Protein AF-A0A067G1W6-F1 (afdb_monomer_lite)

Secondary structure (DSSP, 8-state):
---S-HHHHHHHHHHHHHHHHHTTPPPPPPTTHHHHHHHHTT----TT--TTSTTS----HHHHHHHHHH--HHHHHTTTTS-HHHHHHHTT--HHHHHHHHHHTT--S-THHHHHHHHHHHHHHHHHTTSS-HHHHHHHHHHHHHHHHHHHHHHTT---

InterPro domains:
  IPR003035 RWP-RK domain [PF02042] (64-155)
  IPR003035 RWP-RK domain [PS51519] (58-138)
  IPR044607 Transcription factor RKD-like [PTHR46373] (18-153)

Structure (mmCIF, N/CA/C/O backbone):
data_AF-A0A067G1W6-F1
#
_entry.id   AF-A0A067G1W6-F1
#
loop_
_atom_site.group_PDB
_atom_site.id
_atom_site.type_symbol
_atom_site.label_atom_id
_atom_site.label_alt_id
_atom_site.label_comp_id
_atom_site.label_asym_id
_atom_site.label_entity_id
_atom_site.label_seq_id
_atom_site.pdbx_PDB_ins_code
_atom_site.Cartn_x
_atom_site.Cartn_y
_atom_site.Cartn_z
_atom_site.occupancy
_atom_site.B_iso_or_equiv
_atom_site.auth_seq_id
_atom_site.auth_comp_id
_atom_site.auth_asym_id
_atom_site.auth_atom_id
_atom_site.pdbx_PDB_model_num
ATOM 1 N N . PHE A 1 1 ? -13.469 -13.335 27.778 1.00 46.03 1 PHE A N 1
ATOM 2 C CA . PHE A 1 1 ? -14.322 -12.284 27.186 1.00 46.03 1 PHE A CA 1
ATOM 3 C C . PHE A 1 1 ? -15.770 -12.584 27.530 1.00 46.03 1 PHE A C 1
ATOM 5 O O . PHE A 1 1 ? -16.168 -13.738 27.430 1.00 46.03 1 PHE A O 1
ATOM 12 N N . CYS A 1 2 ? -16.510 -11.593 28.033 1.00 51.19 2 CYS A N 1
ATOM 13 C CA . CYS A 1 2 ? -17.907 -11.745 28.444 1.00 51.19 2 CYS A CA 1
ATOM 14 C C . CYS A 1 2 ? -18.734 -12.338 27.287 1.00 51.19 2 CYS A C 1
ATOM 16 O O . CYS A 1 2 ? -18.671 -11.823 26.176 1.00 51.19 2 CYS A O 1
ATOM 18 N N . LYS A 1 3 ? -19.468 -13.432 27.529 1.00 63.19 3 LYS A N 1
ATOM 19 C CA . LYS A 1 3 ? -20.338 -14.081 26.524 1.00 63.19 3 LYS A CA 1
ATOM 20 C C . LYS A 1 3 ? -21.682 -13.359 26.335 1.00 63.19 3 LYS A C 1
ATOM 22 O O . LYS A 1 3 ? -22.518 -13.826 25.573 1.00 63.19 3 LYS A O 1
ATOM 27 N N . LYS A 1 4 ? -21.924 -12.276 27.076 1.00 68.75 4 LYS A N 1
ATOM 28 C CA . LYS A 1 4 ? -23.178 -11.519 27.040 1.00 68.75 4 LYS A CA 1
ATOM 29 C C . LYS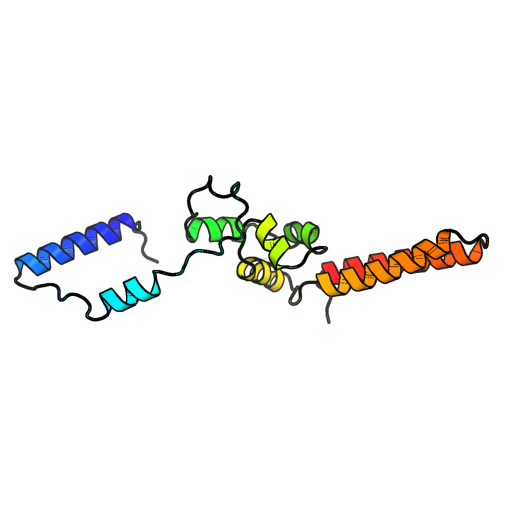 A 1 4 ? -23.065 -10.419 25.983 1.00 68.75 4 LYS A C 1
ATOM 31 O O . LYS A 1 4 ? -21.986 -9.844 25.833 1.00 68.75 4 LYS A O 1
ATOM 36 N N . SER A 1 5 ? -24.144 -10.158 25.243 1.00 80.38 5 SER A N 1
ATOM 37 C CA . SER A 1 5 ? -24.139 -9.091 24.240 1.00 80.38 5 SER A CA 1
ATOM 38 C C . SER A 1 5 ? -24.009 -7.721 24.915 1.00 80.38 5 SER A C 1
ATOM 40 O O . SER A 1 5 ? -24.182 -7.584 26.131 1.00 80.38 5 SER A O 1
ATOM 42 N N . ILE A 1 6 ? -23.643 -6.705 24.134 1.00 78.94 6 ILE A N 1
ATOM 43 C CA . ILE A 1 6 ? -23.444 -5.350 24.655 1.00 78.94 6 ILE A CA 1
ATOM 44 C C . ILE A 1 6 ? -24.747 -4.773 25.228 1.00 78.94 6 ILE A C 1
ATOM 46 O O . ILE A 1 6 ? -24.706 -3.983 26.167 1.00 78.94 6 ILE A O 1
ATOM 50 N N . GLU A 1 7 ? -25.892 -5.229 24.723 1.00 77.25 7 GLU A N 1
ATOM 51 C CA . GLU A 1 7 ? -27.234 -4.917 25.215 1.00 77.25 7 GLU A CA 1
ATOM 52 C C . GLU A 1 7 ? -27.429 -5.410 26.656 1.00 77.25 7 GLU A C 1
ATOM 54 O O . GLU A 1 7 ? -27.788 -4.620 27.522 1.00 77.25 7 GLU A O 1
ATOM 59 N N . ASN A 1 8 ? -27.048 -6.653 26.965 1.00 79.88 8 ASN A N 1
ATOM 60 C CA . ASN A 1 8 ? -27.156 -7.198 28.325 1.00 79.88 8 ASN A CA 1
ATOM 61 C C . ASN A 1 8 ? -26.284 -6.438 29.338 1.00 79.88 8 ASN A C 1
ATOM 63 O O . ASN A 1 8 ? -26.617 -6.353 30.519 1.00 79.88 8 ASN A O 1
ATOM 67 N N . VAL A 1 9 ? -25.129 -5.920 28.902 1.00 85.31 9 VAL A N 1
ATOM 68 C CA . VAL A 1 9 ? -24.266 -5.092 29.760 1.00 85.31 9 VAL A CA 1
ATOM 69 C C . VAL A 1 9 ? -24.929 -3.744 30.034 1.00 85.31 9 VAL A C 1
ATOM 71 O O . VAL A 1 9 ? -24.883 -3.272 31.167 1.00 85.31 9 VAL A O 1
ATOM 74 N N . LYS A 1 10 ? -25.578 -3.143 29.028 1.00 83.56 10 LYS A N 1
ATOM 75 C CA . LYS A 1 10 ? -26.342 -1.900 29.198 1.00 83.56 10 LYS A CA 1
ATOM 76 C C . LYS A 1 10 ? -27.509 -2.090 30.163 1.00 83.56 10 LYS A C 1
ATOM 78 O O . LYS A 1 10 ? -27.624 -1.312 31.101 1.00 83.56 10 LYS A O 1
ATOM 83 N N . GLU A 1 11 ? -28.320 -3.130 29.974 1.00 89.12 11 GLU A N 1
ATOM 84 C CA . GLU A 1 11 ? -29.455 -3.440 30.857 1.00 89.12 11 GLU A CA 1
ATOM 85 C C . GLU A 1 11 ? -29.006 -3.636 32.307 1.00 89.12 11 GLU A C 1
ATOM 87 O O . GLU A 1 11 ? -29.586 -3.052 33.217 1.00 89.12 11 GLU A O 1
ATOM 92 N N . TYR A 1 12 ? -27.917 -4.381 32.520 1.00 91.75 12 TYR A N 1
ATOM 93 C CA . TYR A 1 12 ? -27.340 -4.564 33.849 1.00 91.75 12 TYR A CA 1
ATOM 94 C C . TYR A 1 12 ? -26.913 -3.239 34.494 1.00 91.75 12 TYR A C 1
ATOM 96 O O . TYR A 1 12 ? -27.199 -3.008 35.665 1.00 91.75 12 TYR A O 1
ATOM 104 N N . LEU A 1 13 ? -26.228 -2.365 33.749 1.00 90.00 13 LEU A N 1
ATOM 105 C CA . LEU A 1 13 ? -25.776 -1.073 34.274 1.00 90.00 13 LEU A CA 1
ATOM 106 C C . LEU A 1 13 ? -26.952 -0.150 34.613 1.00 90.00 13 LEU A C 1
ATOM 108 O O . LEU A 1 13 ? -26.919 0.504 35.651 1.00 90.00 13 LEU A O 1
ATOM 112 N N . VAL A 1 14 ? -27.997 -0.133 33.781 1.00 89.12 14 VAL A N 1
ATOM 113 C CA . VAL A 1 14 ? -29.227 0.633 34.042 1.00 89.12 14 VAL A CA 1
ATOM 114 C C . VAL A 1 14 ? -29.911 0.131 35.311 1.00 89.12 14 VAL A C 1
ATOM 116 O O . VAL A 1 14 ? -30.194 0.923 36.208 1.00 89.12 14 VAL A O 1
ATOM 119 N N . GLN A 1 15 ? -30.105 -1.184 35.419 1.00 92.12 15 GLN A N 1
ATOM 120 C CA . GLN A 1 15 ? -30.718 -1.810 36.588 1.00 92.12 15 GLN A CA 1
ATOM 121 C C . GLN A 1 15 ? -29.922 -1.519 37.868 1.00 92.12 15 GLN A C 1
ATOM 123 O O . GLN A 1 15 ? -30.487 -1.113 38.881 1.00 92.12 15 GLN A O 1
ATOM 128 N N . TYR A 1 16 ? -28.596 -1.649 37.804 1.00 91.50 16 TYR A N 1
ATOM 129 C CA . TYR A 1 16 ? -27.705 -1.343 38.919 1.00 91.50 16 TYR A CA 1
ATOM 130 C C . TYR A 1 16 ? -27.802 0.129 39.350 1.00 91.50 16 TYR A C 1
ATOM 132 O O . TYR A 1 16 ? -27.859 0.420 40.543 1.00 91.50 16 TYR A O 1
ATOM 140 N N . CYS A 1 17 ? -27.859 1.075 38.410 1.00 86.81 17 CYS A N 1
ATOM 141 C CA . CYS A 1 17 ? -28.045 2.492 38.733 1.00 86.81 17 CYS A CA 1
ATOM 142 C C . CYS A 1 17 ? -29.375 2.755 39.461 1.00 86.81 17 CYS A C 1
ATOM 144 O O . CYS A 1 17 ? -29.387 3.512 40.434 1.00 86.81 17 CYS A O 1
ATOM 146 N N . GLU A 1 18 ? -30.468 2.110 39.047 1.00 88.25 18 GLU A N 1
ATOM 147 C CA . GLU A 1 18 ? -31.774 2.235 39.709 1.00 88.25 18 GLU A CA 1
ATOM 148 C C . GLU A 1 18 ? -31.776 1.633 41.121 1.00 88.25 18 GLU A C 1
ATOM 150 O O . GLU A 1 18 ? -32.266 2.260 42.060 1.00 88.25 18 GLU A O 1
ATOM 155 N N . GLU A 1 19 ? -31.155 0.469 41.316 1.00 92.06 19 GLU A N 1
ATOM 156 C CA . GLU A 1 19 ? -31.005 -0.148 42.643 1.00 92.06 19 GLU A CA 1
ATOM 157 C C . GLU A 1 19 ? -30.206 0.747 43.599 1.00 92.06 19 GLU A C 1
ATOM 159 O O . GLU A 1 19 ? -30.579 0.940 44.760 1.00 92.06 19 GLU A O 1
ATOM 164 N N . ARG A 1 20 ? -29.121 1.356 43.109 1.00 90.88 20 ARG A N 1
ATOM 165 C CA . ARG A 1 20 ? -28.302 2.290 43.895 1.00 90.88 20 ARG A CA 1
ATOM 166 C C . ARG A 1 20 ? -29.082 3.557 44.248 1.00 90.88 20 ARG A C 1
ATOM 168 O O . ARG A 1 20 ? -28.982 4.023 45.382 1.00 90.88 20 ARG A O 1
ATOM 175 N N . LYS A 1 21 ? -29.900 4.064 43.325 1.00 89.06 21 LYS A N 1
ATOM 176 C CA . LYS A 1 21 ? -30.793 5.207 43.554 1.00 89.06 21 LYS A CA 1
ATOM 177 C C . LYS A 1 21 ? -31.860 4.900 44.609 1.00 89.06 21 LYS A C 1
ATOM 179 O O . LYS A 1 21 ? -32.076 5.719 45.499 1.00 89.06 21 LYS A O 1
ATOM 184 N N . GLN A 1 22 ? -32.470 3.712 44.568 1.00 89.12 22 GLN A N 1
ATOM 185 C CA . GLN A 1 22 ? -33.435 3.252 45.581 1.00 89.12 22 GLN A CA 1
ATOM 186 C C . GLN A 1 22 ? -32.794 3.064 46.962 1.00 89.12 22 GLN A C 1
ATOM 188 O O . GLN A 1 22 ? -33.423 3.346 47.978 1.00 89.12 22 GLN A O 1
ATOM 193 N N . ALA A 1 23 ? -31.523 2.662 47.008 1.00 90.81 23 ALA A N 1
ATOM 194 C CA . ALA A 1 23 ? -30.733 2.578 48.236 1.00 90.81 23 ALA A CA 1
ATOM 195 C C . ALA A 1 23 ? -30.235 3.948 48.756 1.00 90.81 23 ALA A C 1
ATOM 197 O O . ALA A 1 23 ? -29.433 3.992 49.688 1.00 90.81 23 ALA A O 1
ATOM 198 N N . GLY A 1 24 ? -30.689 5.062 48.165 1.00 89.12 24 GLY A N 1
ATOM 199 C CA . GLY A 1 24 ? -30.381 6.423 48.612 1.00 89.12 24 GLY A CA 1
ATOM 200 C C . GLY A 1 24 ? -29.051 6.986 48.105 1.00 89.12 24 GLY A C 1
ATOM 201 O O . GLY A 1 24 ? -28.633 8.051 48.556 1.00 89.12 24 GLY A O 1
ATOM 202 N N . PHE A 1 25 ? -28.374 6.313 47.169 1.00 86.25 25 PHE A N 1
ATOM 203 C CA . PHE A 1 25 ? -27.156 6.836 46.552 1.00 86.25 25 PHE A CA 1
ATOM 204 C C . PHE A 1 25 ? -27.507 7.726 45.357 1.00 86.25 25 PHE A C 1
ATOM 206 O O . PHE A 1 25 ? -28.146 7.283 44.404 1.00 86.25 25 PHE A O 1
ATOM 213 N N . MET A 1 26 ? -27.048 8.978 45.377 1.00 81.94 26 MET A N 1
ATOM 214 C CA . MET A 1 26 ? -27.152 9.878 44.227 1.00 81.94 26 MET A CA 1
ATOM 215 C C . MET A 1 26 ? -25.950 9.705 43.293 1.00 81.94 26 MET A C 1
ATOM 217 O O . MET A 1 26 ? -24.810 9.603 43.748 1.00 81.94 26 MET A O 1
ATOM 221 N N . MET A 1 27 ? -26.194 9.688 41.982 1.00 79.50 27 MET A N 1
ATOM 222 C CA . MET A 1 27 ? -25.116 9.773 40.998 1.00 79.50 27 MET A CA 1
ATOM 223 C C . MET A 1 27 ? -24.591 11.208 40.968 1.00 79.50 27 MET A C 1
ATOM 225 O O . MET A 1 27 ? -25.357 12.141 40.727 1.00 79.50 27 MET A O 1
ATOM 229 N N . LEU A 1 28 ? -23.296 11.383 41.221 1.00 82.19 28 LEU A N 1
ATOM 230 C CA . LEU A 1 28 ? -22.629 12.666 41.039 1.00 82.19 28 LEU A CA 1
ATOM 231 C C . LEU A 1 28 ? -22.306 12.841 39.548 1.00 82.19 28 LEU A C 1
ATOM 233 O O . LEU A 1 28 ? -21.727 11.922 38.962 1.00 82.19 28 LEU A O 1
ATOM 237 N N . PRO A 1 29 ? -22.681 13.973 38.926 1.00 76.56 29 PRO A N 1
ATOM 238 C CA . PRO A 1 29 ? -22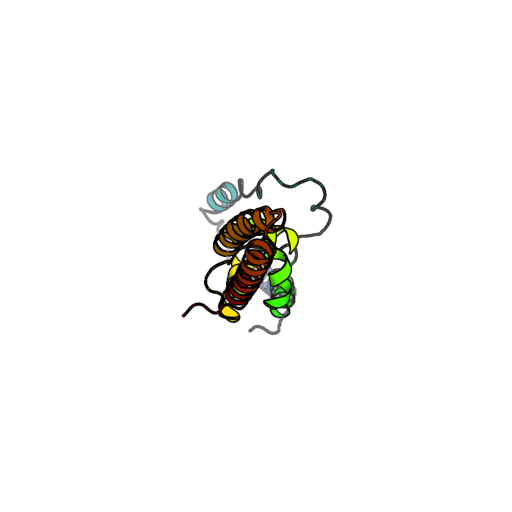.243 14.274 37.571 1.00 76.56 29 PRO A CA 1
ATOM 239 C C . PRO A 1 29 ? -20.715 14.357 37.547 1.00 76.56 29 PRO A C 1
ATOM 241 O O . PRO A 1 29 ? -20.108 14.881 38.483 1.00 76.56 29 PRO A O 1
ATOM 244 N N . ASP A 1 30 ? -20.097 13.818 36.494 1.00 83.81 30 ASP A N 1
ATOM 245 C CA . ASP A 1 30 ? -18.654 13.943 36.300 1.00 83.81 30 ASP A CA 1
ATOM 246 C C . ASP A 1 30 ? -18.319 15.438 36.133 1.00 83.81 30 ASP A C 1
ATOM 248 O O . ASP A 1 30 ? -18.817 16.054 35.188 1.00 83.81 30 ASP A O 1
ATOM 252 N N . PRO A 1 31 ? -17.490 16.040 37.010 1.00 87.19 31 PRO A N 1
ATOM 253 C CA . PRO A 1 31 ? -17.085 17.442 36.892 1.00 87.19 31 PRO A CA 1
ATOM 254 C C . PRO A 1 31 ? -16.379 17.769 35.569 1.00 87.19 31 PRO A C 1
ATOM 256 O O . PRO A 1 31 ? -16.241 18.937 35.220 1.00 87.19 31 PRO A O 1
ATOM 259 N N . LEU A 1 32 ? -15.905 16.748 34.848 1.00 84.50 32 LEU A N 1
ATOM 260 C CA . LEU A 1 32 ? -15.276 16.864 33.536 1.00 84.50 32 LEU A CA 1
ATOM 261 C C . LEU A 1 32 ? -16.220 16.499 32.382 1.00 84.50 32 LEU A C 1
ATOM 263 O O . LEU A 1 32 ? -15.774 16.477 31.237 1.00 84.50 32 LEU A O 1
ATOM 267 N N . SER A 1 33 ? -17.506 16.232 32.636 1.00 84.88 33 SER A N 1
ATOM 268 C CA . SER A 1 33 ? -18.480 15.904 31.583 1.00 84.88 33 SER A CA 1
ATOM 269 C C . SER A 1 33 ? -18.521 16.988 30.505 1.00 84.88 33 SER A C 1
ATOM 271 O O . SER A 1 33 ? -18.391 16.678 29.323 1.00 84.88 33 SER A O 1
ATOM 273 N N . ASP A 1 34 ? -18.585 18.255 30.915 1.00 79.88 34 ASP A N 1
ATOM 274 C CA . ASP A 1 34 ? -18.592 19.405 30.004 1.00 79.88 34 ASP A CA 1
ATOM 275 C C . ASP A 1 34 ? -17.274 19.521 29.223 1.00 79.88 34 ASP A C 1
ATOM 277 O O . ASP A 1 34 ? -17.263 19.908 28.056 1.00 79.88 34 ASP A O 1
ATOM 281 N N . PHE A 1 35 ? -16.148 19.142 29.841 1.00 81.69 35 PHE A N 1
ATOM 282 C CA . PHE A 1 35 ? -14.851 19.093 29.168 1.00 81.69 35 PHE A CA 1
ATOM 283 C C . PHE A 1 35 ? -14.825 18.003 28.094 1.00 81.69 35 PHE A C 1
ATOM 285 O O . PHE A 1 35 ? -14.368 18.258 26.983 1.00 81.69 35 PHE A O 1
ATOM 292 N N . TYR A 1 36 ? -15.328 16.800 28.384 1.00 78.75 36 TYR A N 1
ATOM 293 C CA . TYR A 1 36 ? -15.392 15.727 27.392 1.00 78.75 36 TYR A CA 1
ATOM 294 C C . TYR A 1 36 ? -16.363 16.053 26.259 1.00 78.75 36 TYR A C 1
ATOM 296 O O . TYR A 1 36 ? -16.034 15.797 25.103 1.00 78.75 36 TYR A O 1
ATOM 304 N N . GLU A 1 37 ? -17.506 16.669 26.561 1.00 76.56 37 GLU A N 1
ATOM 305 C CA . GLU A 1 37 ? -18.428 17.173 25.546 1.00 76.56 37 GLU A CA 1
ATOM 306 C C . GLU A 1 37 ? -17.733 18.212 24.659 1.00 76.56 37 GLU A C 1
ATOM 308 O O . GLU A 1 37 ? -17.686 18.021 23.445 1.00 76.56 37 GLU A O 1
ATOM 313 N N . ALA A 1 38 ? -17.082 19.219 25.258 1.00 79.19 38 ALA A N 1
ATOM 314 C CA . ALA A 1 38 ? -16.321 20.264 24.568 1.00 79.19 38 ALA A CA 1
ATOM 315 C C . ALA A 1 38 ? -15.189 19.708 23.681 1.00 79.19 38 ALA A C 1
ATOM 317 O O . ALA A 1 38 ? -15.010 20.150 22.548 1.00 79.19 38 ALA A O 1
ATOM 318 N N . VAL A 1 39 ? -14.437 18.717 24.169 1.00 74.19 39 VAL A N 1
ATOM 319 C CA . VAL A 1 39 ? -13.359 18.051 23.412 1.00 74.19 39 VAL A CA 1
ATOM 320 C C . VAL A 1 39 ? -13.916 17.192 22.270 1.00 74.19 39 VAL A C 1
ATOM 322 O O . VAL A 1 39 ? -13.234 16.980 21.265 1.00 74.19 39 VAL A O 1
ATOM 325 N N . CYS A 1 40 ? -15.153 16.708 22.388 1.00 66.88 40 CYS A N 1
ATOM 326 C CA . CYS A 1 40 ? -15.831 15.974 21.325 1.00 66.88 40 CYS A CA 1
ATOM 327 C C . CYS A 1 40 ? -16.455 16.887 20.249 1.00 66.88 40 CYS A C 1
ATOM 329 O O . CYS A 1 40 ? -16.632 16.427 19.116 1.00 66.88 40 CYS A O 1
ATOM 331 N N . VAL A 1 41 ? -16.728 18.168 20.535 1.00 59.09 41 VAL A N 1
ATOM 332 C CA . VAL A 1 41 ? -17.175 19.160 19.534 1.00 59.09 41 VAL A CA 1
ATOM 333 C C . VAL A 1 41 ? -15.975 19.594 18.684 1.00 59.09 41 VAL A C 1
ATOM 335 O O . VAL A 1 41 ? -15.230 20.503 19.026 1.00 59.09 41 VAL A O 1
ATOM 338 N N . GLY A 1 42 ? -15.729 18.897 17.577 1.00 52.31 42 GLY A N 1
ATOM 339 C CA . GLY A 1 42 ? -14.571 19.170 16.712 1.00 52.31 42 GLY A CA 1
ATOM 340 C C . GLY A 1 42 ? -13.972 17.938 16.046 1.00 52.31 42 GLY A C 1
ATOM 341 O O . GLY A 1 42 ? -13.188 18.072 15.111 1.00 52.31 42 GLY A O 1
ATOM 342 N N . LEU A 1 43 ? -14.407 16.733 16.429 1.00 50.41 43 LEU A N 1
ATOM 343 C CA . LEU A 1 43 ? -14.243 15.531 15.606 1.00 50.41 43 LEU A CA 1
ATOM 344 C C . LEU A 1 43 ? -15.251 15.535 14.441 1.00 50.41 43 LEU A C 1
ATOM 346 O O . LEU A 1 43 ? -15.974 14.567 14.218 1.00 50.41 43 LEU A O 1
ATOM 350 N N . VAL A 1 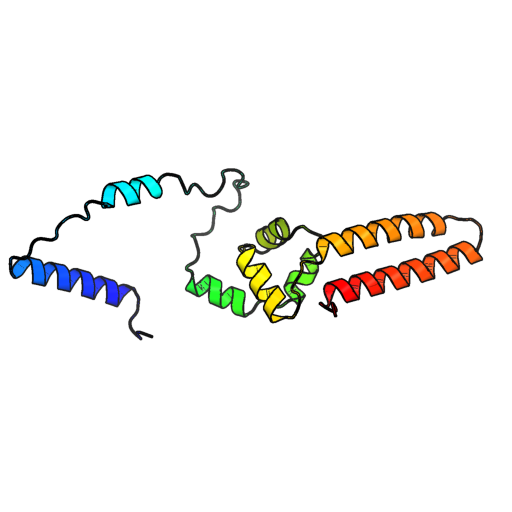44 ? -15.297 16.631 13.679 1.00 49.19 44 VAL A N 1
ATOM 351 C CA . VAL A 1 44 ? -15.776 16.574 12.299 1.00 49.19 44 VAL A CA 1
ATOM 352 C C . VAL A 1 44 ? -14.656 15.873 11.543 1.00 49.19 44 VAL A C 1
ATOM 354 O O . VAL A 1 44 ? -13.569 16.420 11.369 1.00 49.19 44 VAL A O 1
ATOM 357 N N . LEU A 1 45 ? -14.871 14.608 11.194 1.00 49.69 45 LEU A N 1
ATOM 358 C CA . LEU A 1 45 ? -14.022 13.899 10.244 1.00 49.69 45 LEU A CA 1
ATOM 359 C C . LEU A 1 45 ? -13.974 14.728 8.953 1.00 49.69 45 LEU A C 1
ATOM 361 O O . LEU A 1 45 ? -14.946 14.723 8.213 1.00 49.69 45 LEU A O 1
ATOM 365 N N . ASP A 1 46 ? -12.874 15.462 8.767 1.00 41.81 46 ASP A N 1
ATOM 366 C CA . ASP A 1 46 ? -12.401 16.162 7.562 1.00 41.81 46 ASP A CA 1
ATOM 367 C C . ASP A 1 46 ? -13.459 16.394 6.457 1.00 41.81 46 ASP A C 1
ATOM 369 O O . ASP A 1 46 ? -13.802 15.489 5.693 1.00 41.81 46 ASP A O 1
ATOM 373 N N . ASP A 1 47 ? -13.896 17.646 6.306 1.00 51.81 47 ASP A N 1
ATOM 374 C CA . ASP A 1 47 ? -14.893 18.156 5.342 1.00 51.81 47 ASP A CA 1
ATOM 375 C C . ASP A 1 47 ? -14.437 18.106 3.858 1.00 51.81 47 ASP A C 1
ATOM 377 O O . ASP A 1 47 ? -14.978 18.775 2.983 1.00 51.81 47 ASP A O 1
ATOM 381 N N . ASN A 1 48 ? -13.423 17.292 3.545 1.00 47.50 48 ASN A N 1
ATOM 382 C CA . ASN A 1 48 ? -13.016 16.948 2.178 1.00 47.50 48 ASN A CA 1
ATOM 383 C C . ASN A 1 48 ? -13.625 15.611 1.705 1.00 47.50 48 ASN A C 1
ATOM 385 O O . ASN A 1 48 ? -13.179 15.024 0.714 1.00 47.50 48 ASN A O 1
ATOM 389 N N . LEU A 1 49 ? -14.639 15.108 2.417 1.00 42.31 49 LEU A N 1
ATOM 390 C CA . LEU A 1 49 ? -15.500 14.013 1.979 1.00 42.31 49 LEU A CA 1
ATOM 391 C C . LEU A 1 49 ? -16.277 14.450 0.733 1.00 42.31 49 LEU A C 1
ATOM 393 O O . LEU A 1 49 ? -17.243 15.202 0.811 1.00 42.31 49 LEU A O 1
ATOM 397 N N . THR A 1 50 ? -15.889 13.930 -0.431 1.00 44.62 50 THR A N 1
ATOM 398 C CA . THR A 1 50 ? -16.791 13.859 -1.583 1.00 44.62 50 THR A CA 1
ATOM 399 C C . THR A 1 50 ? -18.114 13.252 -1.114 1.00 44.62 50 THR A C 1
ATOM 401 O O . THR A 1 50 ? -18.130 12.124 -0.618 1.00 44.62 50 THR A O 1
ATOM 404 N N . THR A 1 51 ? -19.189 14.024 -1.258 1.00 47.03 51 THR A N 1
ATOM 405 C CA . THR A 1 51 ? -20.549 13.852 -0.716 1.00 47.03 51 THR A CA 1
ATOM 406 C C . THR A 1 51 ? -21.248 12.516 -1.048 1.00 47.03 51 THR A C 1
ATOM 408 O O . THR A 1 51 ? -22.345 12.270 -0.563 1.00 47.03 51 THR A O 1
ATOM 411 N N . ASP A 1 52 ? -20.612 11.600 -1.781 1.00 43.97 52 ASP A N 1
ATOM 412 C CA . ASP A 1 52 ? -21.198 10.317 -2.198 1.00 43.97 52 ASP A CA 1
ATOM 413 C C . ASP A 1 52 ? -20.912 9.113 -1.270 1.00 43.97 52 ASP A C 1
ATOM 415 O O . ASP A 1 52 ? -21.496 8.048 -1.470 1.00 43.97 52 ASP A O 1
ATOM 419 N N . ASP A 1 53 ? -20.064 9.221 -0.234 1.00 45.72 53 ASP A N 1
ATOM 420 C CA . ASP A 1 53 ? -19.732 8.064 0.641 1.00 45.72 53 ASP A CA 1
ATOM 421 C C . ASP A 1 53 ? -20.595 7.951 1.922 1.00 45.72 53 ASP A C 1
ATOM 423 O O . ASP A 1 53 ? -20.472 6.988 2.678 1.00 45.72 53 ASP A O 1
ATOM 427 N N . TYR A 1 54 ? -21.525 8.887 2.164 1.00 43.75 54 TYR A N 1
ATOM 428 C CA . TYR A 1 54 ? -22.326 8.956 3.404 1.00 43.75 54 TYR A CA 1
ATOM 429 C C . TYR A 1 54 ? -23.559 8.036 3.466 1.00 43.75 54 TYR A C 1
ATOM 431 O O . TYR A 1 54 ? -24.295 8.054 4.450 1.00 43.75 54 TYR A O 1
ATOM 439 N N . SER A 1 55 ? -23.793 7.181 2.468 1.00 52.84 55 SER A N 1
ATOM 440 C CA . SER A 1 55 ? -24.969 6.291 2.473 1.00 52.84 55 SER A CA 1
ATOM 441 C C . SER A 1 55 ? -24.819 5.029 3.339 1.00 52.84 55 SER A C 1
ATOM 443 O O . SER A 1 55 ? -25.733 4.204 3.368 1.00 52.84 55 SER A O 1
ATOM 445 N N . GLN A 1 56 ? -23.696 4.823 4.041 1.00 51.38 56 GLN A N 1
ATOM 446 C CA . GLN A 1 56 ? -23.510 3.642 4.895 1.00 51.38 56 GLN A CA 1
ATOM 447 C C . GLN A 1 56 ? -23.306 4.025 6.368 1.00 51.38 56 GLN A C 1
ATOM 449 O O . GLN A 1 56 ? -22.396 4.796 6.671 1.00 51.38 56 GLN A O 1
ATOM 454 N N . PRO A 1 57 ? -24.103 3.466 7.304 1.00 50.53 57 PRO A N 1
ATOM 455 C CA . PRO A 1 57 ? -23.926 3.722 8.728 1.00 50.53 57 PRO A CA 1
ATOM 456 C C . PRO A 1 57 ? -22.518 3.299 9.181 1.00 50.53 57 PRO A C 1
ATOM 458 O O . PRO A 1 57 ? -21.990 2.296 8.678 1.00 50.53 57 PRO A O 1
ATOM 461 N N . PRO A 1 58 ? -21.901 4.024 10.135 1.00 55.53 58 PRO A N 1
ATOM 462 C CA . PRO A 1 58 ? -20.568 3.702 10.624 1.00 55.53 58 PRO A CA 1
ATOM 463 C C . PRO A 1 58 ? -20.549 2.269 11.161 1.00 55.53 58 PRO A C 1
ATOM 465 O O . PRO A 1 58 ? -21.247 1.916 12.111 1.00 55.53 58 PRO A O 1
ATOM 468 N N . MET A 1 59 ? -19.764 1.412 10.508 1.00 61.38 59 MET A N 1
ATOM 469 C CA . MET A 1 59 ? -19.655 0.007 10.886 1.00 61.38 59 MET A CA 1
ATOM 470 C C . MET A 1 59 ? -19.016 -0.138 12.264 1.00 61.38 59 MET A C 1
ATOM 472 O O . MET A 1 59 ? -18.027 0.526 12.573 1.00 61.38 59 MET A O 1
ATOM 476 N N . THR A 1 60 ? -19.527 -1.065 13.071 1.00 71.88 60 THR A N 1
ATOM 477 C CA . THR A 1 60 ? -18.963 -1.349 14.392 1.00 71.88 60 THR A CA 1
ATOM 478 C C . THR A 1 60 ? -17.523 -1.874 14.284 1.00 71.88 60 THR A C 1
ATOM 480 O O . THR A 1 60 ? -17.149 -2.574 13.336 1.00 71.88 60 THR A O 1
ATOM 483 N N . ASN A 1 61 ? -16.700 -1.584 15.298 1.00 68.75 61 ASN A N 1
ATOM 484 C CA . ASN A 1 61 ? -15.299 -2.023 15.363 1.00 68.75 61 ASN A CA 1
ATOM 485 C C . ASN A 1 61 ? -15.129 -3.554 15.236 1.00 68.75 61 ASN A C 1
ATOM 487 O O . ASN A 1 61 ? -14.093 -4.024 14.762 1.00 68.75 61 ASN A O 1
ATOM 491 N N . SER A 1 62 ? -16.120 -4.349 15.656 1.00 66.19 62 SER A N 1
ATOM 492 C CA . SER A 1 62 ? -16.112 -5.812 15.515 1.00 66.19 62 SER A CA 1
ATOM 493 C C . SER A 1 62 ? -16.255 -6.248 14.054 1.00 66.19 62 SER A C 1
ATOM 495 O O . SER A 1 62 ? -15.459 -7.064 13.588 1.00 66.19 62 SER A O 1
ATOM 497 N N . VAL A 1 63 ? -17.185 -5.644 13.310 1.00 68.88 63 VAL A N 1
ATOM 498 C CA . VAL A 1 63 ? -17.395 -5.916 11.878 1.00 68.88 63 VAL A CA 1
ATOM 499 C C . VAL A 1 63 ? -16.187 -5.465 11.053 1.00 68.88 63 VAL A C 1
ATOM 501 O O . VAL A 1 63 ? -15.733 -6.186 10.162 1.00 68.88 63 VAL A O 1
ATOM 504 N N . GLN A 1 64 ? -15.601 -4.310 11.384 1.00 68.88 64 GLN A N 1
ATOM 505 C CA . GLN A 1 64 ? -14.374 -3.837 10.736 1.00 68.88 64 GLN A CA 1
ATOM 506 C C . GLN A 1 64 ? -13.197 -4.798 10.955 1.00 68.88 64 GLN A C 1
ATOM 508 O O . GLN A 1 64 ? -12.444 -5.078 10.018 1.00 68.88 64 GLN A O 1
ATOM 513 N N . ARG A 1 65 ? -13.042 -5.344 12.170 1.00 70.12 65 ARG A N 1
ATOM 514 C CA . ARG A 1 65 ? -11.997 -6.333 12.485 1.00 70.12 65 ARG A CA 1
ATOM 515 C C . ARG A 1 65 ? -12.185 -7.639 11.721 1.00 70.12 65 ARG A C 1
ATOM 517 O O . ARG A 1 65 ? -11.197 -8.167 11.219 1.00 70.12 65 ARG A O 1
ATOM 524 N N . GLU A 1 66 ? -13.414 -8.134 11.599 1.00 73.94 66 GLU A N 1
ATOM 525 C CA . GLU A 1 66 ? -13.691 -9.367 10.854 1.00 73.94 66 GLU A CA 1
ATOM 526 C C . GLU A 1 66 ? -13.412 -9.204 9.352 1.00 73.94 66 GLU A C 1
ATOM 528 O O . GLU A 1 66 ? -12.740 -10.047 8.754 1.00 73.94 66 GLU A O 1
ATOM 533 N N . ARG A 1 67 ? -13.854 -8.087 8.754 1.00 74.94 67 ARG A N 1
ATOM 534 C CA . ARG A 1 67 ? -13.550 -7.750 7.352 1.00 74.94 67 ARG A CA 1
ATOM 535 C C . ARG A 1 67 ? -12.049 -7.642 7.112 1.00 74.94 67 ARG A C 1
ATOM 537 O O . ARG A 1 67 ? -11.523 -8.264 6.198 1.00 74.94 67 ARG A O 1
ATOM 544 N N . THR A 1 68 ? -11.357 -6.908 7.977 1.00 75.12 68 THR A N 1
ATOM 545 C CA . THR A 1 68 ? -9.905 -6.711 7.891 1.00 75.12 68 THR A CA 1
ATOM 546 C C . THR A 1 68 ? -9.126 -8.013 8.072 1.00 75.12 68 THR A C 1
ATOM 548 O O . THR A 1 68 ? -8.087 -8.199 7.446 1.00 75.12 68 THR A O 1
ATOM 551 N N . GLY A 1 69 ? -9.609 -8.925 8.920 1.00 71.50 69 GLY A N 1
ATOM 552 C CA . GLY A 1 69 ? -8.947 -10.204 9.180 1.00 71.50 69 GLY A CA 1
ATOM 553 C C . GLY A 1 69 ? -8.804 -11.079 7.933 1.00 71.50 69 GLY A C 1
ATOM 554 O O . GLY A 1 69 ? -7.817 -11.803 7.822 1.00 71.50 69 GLY A O 1
ATOM 555 N N . LYS A 1 70 ? -9.749 -10.959 6.991 1.00 77.50 70 LYS A N 1
ATOM 556 C CA . LYS A 1 70 ? -9.797 -11.718 5.731 1.00 77.50 70 LYS A CA 1
ATOM 557 C C . LYS A 1 70 ? -8.981 -11.078 4.599 1.00 77.50 70 LYS A C 1
ATOM 559 O O . LYS A 1 70 ? -8.699 -11.756 3.620 1.00 77.50 70 LYS A O 1
ATOM 564 N N . LEU A 1 71 ? -8.597 -9.804 4.725 1.00 82.88 71 LEU A N 1
ATOM 565 C CA . LEU A 1 71 ? -7.816 -9.104 3.702 1.00 82.88 71 LEU A CA 1
ATOM 566 C C . LEU A 1 71 ? -6.366 -9.578 3.689 1.00 82.88 71 LEU A C 1
ATOM 568 O O . LEU A 1 71 ? -5.758 -9.781 4.744 1.00 82.88 71 LEU A O 1
ATOM 572 N N . THR A 1 72 ? -5.803 -9.702 2.493 1.00 84.75 72 THR A N 1
ATOM 573 C CA . THR A 1 72 ? -4.435 -10.169 2.249 1.00 84.75 72 THR A CA 1
ATOM 574 C C . THR A 1 72 ? -3.589 -9.096 1.567 1.00 84.75 72 THR A C 1
ATOM 576 O O . THR A 1 72 ? -4.120 -8.157 0.970 1.00 84.75 72 THR A O 1
ATOM 579 N N . LEU A 1 73 ? -2.257 -9.237 1.598 1.00 83.88 73 LEU A N 1
ATOM 580 C CA . LEU A 1 73 ? -1.360 -8.371 0.824 1.00 83.88 73 LEU A CA 1
ATOM 581 C C . LEU A 1 73 ? -1.715 -8.325 -0.670 1.00 83.88 73 LEU A C 1
ATOM 583 O O . LEU A 1 73 ? -1.544 -7.286 -1.300 1.00 83.88 73 LEU A O 1
ATOM 587 N N . ARG A 1 74 ? -2.239 -9.417 -1.244 1.00 84.38 74 ARG A N 1
ATOM 588 C CA . ARG A 1 74 ? -2.617 -9.467 -2.667 1.00 84.38 74 ARG A CA 1
ATOM 589 C C . ARG A 1 74 ? -3.702 -8.450 -3.008 1.00 84.38 74 ARG A C 1
ATOM 591 O O . ARG A 1 74 ? -3.610 -7.797 -4.043 1.00 84.38 74 ARG A O 1
ATOM 598 N N . ASP A 1 75 ? -4.653 -8.246 -2.102 1.00 85.94 75 ASP A N 1
ATOM 599 C CA . ASP A 1 75 ? -5.726 -7.258 -2.261 1.00 85.94 75 ASP A CA 1
ATOM 600 C C . ASP A 1 75 ? -5.189 -5.818 -2.220 1.00 85.94 75 ASP A C 1
ATOM 602 O O . ASP A 1 75 ? -5.796 -4.897 -2.761 1.00 85.94 75 ASP A O 1
ATOM 606 N N . LEU A 1 76 ? -4.026 -5.619 -1.595 1.00 86.62 76 LEU A N 1
ATOM 607 C CA . LEU A 1 76 ? -3.334 -4.335 -1.505 1.00 86.62 76 LEU A CA 1
ATOM 608 C C . LEU A 1 76 ? -2.412 -4.068 -2.699 1.00 86.62 76 LEU A C 1
ATOM 610 O O . LEU A 1 76 ? -2.168 -2.903 -3.021 1.00 86.62 76 LEU A O 1
ATOM 614 N N . MET A 1 77 ? -1.919 -5.115 -3.371 1.00 85.06 77 MET A N 1
ATOM 615 C CA . MET A 1 77 ? -0.960 -4.992 -4.477 1.00 85.06 77 MET A CA 1
ATOM 616 C C . MET A 1 77 ? -1.484 -4.112 -5.611 1.00 85.06 77 MET A C 1
ATOM 618 O O . MET A 1 77 ? -0.725 -3.324 -6.177 1.00 85.06 77 MET A O 1
ATOM 622 N N . ILE A 1 78 ? -2.788 -4.183 -5.898 1.00 87.94 78 ILE A N 1
ATOM 623 C CA . ILE A 1 78 ? -3.421 -3.356 -6.932 1.00 87.94 78 ILE A CA 1
ATOM 624 C C . ILE A 1 78 ? -3.319 -1.858 -6.622 1.00 87.94 78 ILE A C 1
ATOM 626 O O . ILE A 1 78 ? -3.326 -1.056 -7.548 1.00 87.94 78 ILE A O 1
ATOM 630 N N . TYR A 1 79 ? -3.152 -1.466 -5.355 1.00 89.94 79 TYR A N 1
ATOM 631 C CA . TYR A 1 79 ? -3.098 -0.070 -4.914 1.00 89.94 79 TYR A CA 1
ATOM 632 C C . TYR A 1 79 ? -1.682 0.447 -4.633 1.00 89.94 79 TYR A C 1
ATOM 634 O O . TYR A 1 79 ? -1.519 1.616 -4.290 1.00 89.94 79 TYR A O 1
ATOM 642 N N . PHE A 1 80 ? -0.632 -0.363 -4.797 1.00 88.38 80 PHE A N 1
ATOM 643 C CA . PHE A 1 80 ? 0.748 0.054 -4.498 1.00 88.38 80 PHE A CA 1
ATOM 644 C C . PHE A 1 80 ? 1.272 1.199 -5.379 1.00 88.38 80 PHE A C 1
ATOM 646 O O . PHE A 1 80 ? 2.218 1.892 -4.999 1.00 88.38 80 PHE A O 1
ATOM 653 N N . HIS A 1 81 ? 0.630 1.442 -6.523 1.00 87.31 81 HIS A N 1
ATOM 654 C CA . HIS A 1 81 ? 0.896 2.591 -7.389 1.00 87.31 81 HIS A CA 1
ATOM 655 C C . HIS A 1 81 ? 0.426 3.933 -6.793 1.00 87.31 81 HIS A C 1
ATOM 657 O O . HIS A 1 81 ? 0.739 4.985 -7.344 1.00 87.31 81 HIS A O 1
ATOM 663 N N . LEU A 1 82 ? -0.296 3.911 -5.669 1.00 90.50 82 LEU A N 1
ATOM 664 C CA . LEU A 1 82 ? -0.876 5.078 -5.006 1.00 90.50 82 LEU A CA 1
ATOM 665 C C . LEU A 1 82 ? -0.195 5.344 -3.658 1.00 90.50 82 LEU A C 1
ATOM 667 O O . LEU A 1 82 ? 0.391 4.431 -3.066 1.00 90.50 82 LEU A O 1
ATOM 671 N N . PRO A 1 83 ? -0.292 6.570 -3.114 1.00 91.06 83 PRO A N 1
ATOM 672 C CA . PRO A 1 83 ? 0.046 6.812 -1.717 1.00 91.06 83 PRO A CA 1
ATOM 673 C C . PRO A 1 83 ? -0.858 5.988 -0.790 1.00 91.06 83 PRO A C 1
ATOM 675 O O . PRO A 1 83 ? -1.985 5.631 -1.140 1.00 91.06 83 PRO A O 1
ATOM 678 N N . ILE A 1 84 ? -0.350 5.665 0.401 1.00 89.62 84 ILE A N 1
ATOM 679 C CA . ILE A 1 84 ? -1.036 4.759 1.330 1.00 89.62 84 ILE A CA 1
ATOM 680 C C . ILE A 1 84 ? -2.376 5.333 1.804 1.00 89.62 84 ILE A C 1
ATOM 682 O O . ILE A 1 84 ? -3.312 4.581 2.051 1.00 89.62 84 ILE A O 1
ATOM 686 N N . GLU A 1 85 ? -2.478 6.656 1.886 1.00 90.00 85 GLU A N 1
ATOM 687 C CA . GLU A 1 85 ? -3.691 7.390 2.234 1.00 90.00 85 GLU A CA 1
ATOM 688 C C . GLU A 1 85 ? -4.796 7.154 1.195 1.00 90.00 85 GLU A C 1
ATOM 690 O O . GLU A 1 85 ? -5.931 6.841 1.546 1.00 90.00 85 GLU A O 1
ATOM 695 N N . GLU A 1 86 ? -4.447 7.224 -0.090 1.00 89.00 86 GLU A N 1
ATOM 696 C CA . GLU A 1 86 ? -5.377 6.999 -1.199 1.00 89.00 86 GLU A CA 1
ATOM 697 C C . GLU A 1 86 ? -5.779 5.528 -1.315 1.00 89.00 86 GLU A C 1
ATOM 699 O O . GLU A 1 86 ? -6.952 5.203 -1.492 1.00 89.00 86 GLU A O 1
ATOM 704 N N . ALA A 1 87 ? -4.804 4.625 -1.178 1.00 91.00 87 ALA A N 1
ATOM 705 C CA . ALA A 1 87 ? -5.048 3.187 -1.169 1.00 91.00 87 ALA A CA 1
ATOM 706 C C . ALA A 1 87 ? -6.026 2.801 -0.049 1.00 91.00 87 ALA A C 1
ATOM 708 O O . ALA A 1 87 ? -6.989 2.070 -0.278 1.00 91.00 87 ALA A O 1
ATOM 709 N N . ALA A 1 88 ? -5.815 3.347 1.151 1.00 90.88 88 ALA A N 1
ATOM 710 C CA . ALA A 1 88 ? -6.688 3.128 2.294 1.00 90.88 88 ALA A CA 1
ATOM 711 C C . ALA A 1 88 ? -8.108 3.657 2.032 1.00 90.88 88 ALA A C 1
ATOM 713 O O . ALA A 1 88 ? -9.074 2.938 2.291 1.00 90.88 88 ALA A O 1
ATOM 714 N N . ARG A 1 89 ? -8.238 4.849 1.431 1.00 88.31 89 ARG A N 1
ATOM 715 C CA . ARG A 1 89 ? -9.541 5.425 1.065 1.00 88.31 89 ARG A CA 1
ATOM 716 C C . ARG A 1 89 ? -10.302 4.545 0.075 1.00 88.31 89 ARG A C 1
ATOM 718 O O . ARG A 1 89 ? -11.462 4.230 0.318 1.00 88.31 89 ARG A O 1
ATOM 725 N N . ARG A 1 90 ? -9.643 4.064 -0.987 1.00 87.06 90 ARG A N 1
ATOM 726 C CA . ARG A 1 90 ? -10.272 3.162 -1.972 1.00 87.06 90 ARG A CA 1
ATOM 727 C C . ARG A 1 90 ? -10.722 1.831 -1.377 1.00 87.06 90 ARG A C 1
ATOM 729 O O . ARG A 1 90 ? -11.713 1.268 -1.827 1.00 87.06 90 ARG A O 1
ATOM 736 N N . MET A 1 91 ? -10.026 1.346 -0.352 1.00 85.06 91 MET A N 1
ATOM 737 C CA . MET A 1 91 ? -10.404 0.129 0.368 1.00 85.06 91 MET A CA 1
ATOM 738 C C . MET A 1 91 ? -11.409 0.372 1.504 1.00 85.06 91 MET A C 1
ATOM 740 O O . MET A 1 91 ? -11.818 -0.590 2.153 1.00 85.06 91 MET A O 1
ATOM 744 N N . LYS A 1 92 ? -11.799 1.630 1.763 1.00 84.62 92 LYS A N 1
ATOM 745 C CA . LYS A 1 92 ? -12.602 2.048 2.925 1.00 84.62 92 LYS A CA 1
ATOM 746 C C . LYS A 1 92 ? -11.993 1.593 4.259 1.00 84.62 92 LYS A C 1
ATOM 748 O O . LYS A 1 92 ? -12.687 1.118 5.159 1.00 84.62 92 LYS A O 1
ATOM 753 N N . LEU A 1 93 ? -10.670 1.707 4.379 1.00 85.19 93 LEU A N 1
ATOM 754 C CA . LEU A 1 93 ? -9.905 1.359 5.577 1.00 85.19 93 LEU A CA 1
ATOM 755 C C . LEU A 1 93 ? -9.144 2.568 6.106 1.00 85.19 93 LEU A C 1
ATOM 757 O O . LEU A 1 93 ? -8.774 3.475 5.366 1.00 85.19 93 LEU A O 1
ATOM 761 N N . CYS A 1 94 ? -8.805 2.535 7.393 1.00 85.38 94 CYS A N 1
ATOM 762 C CA . CYS A 1 94 ? -7.837 3.477 7.937 1.00 85.38 94 CYS A CA 1
ATOM 763 C C . CYS A 1 94 ? -6.410 3.096 7.490 1.00 85.38 94 CYS A C 1
ATOM 765 O O . CYS A 1 94 ? -6.066 1.907 7.466 1.00 85.38 94 CYS A O 1
ATOM 767 N N . PRO A 1 95 ? -5.511 4.068 7.253 1.00 87.50 95 PRO A N 1
ATOM 768 C CA . PRO A 1 95 ? -4.111 3.789 6.918 1.00 87.50 95 PRO A CA 1
ATOM 769 C C . PRO A 1 95 ? -3.398 2.907 7.955 1.00 87.50 95 PRO A C 1
ATOM 771 O O . PRO A 1 95 ? -2.495 2.142 7.623 1.00 87.50 95 PRO A O 1
ATOM 774 N N . THR A 1 96 ? -3.798 2.982 9.227 1.00 88.69 96 THR A N 1
ATOM 775 C CA . THR A 1 96 ? -3.280 2.135 10.314 1.00 88.69 96 THR A CA 1
ATOM 776 C C . THR A 1 96 ? -3.608 0.657 10.113 1.00 88.69 96 THR A C 1
ATOM 778 O O . THR A 1 96 ? -2.761 -0.198 10.384 1.00 88.69 96 THR A O 1
ATOM 781 N N . VAL A 1 97 ? -4.801 0.362 9.595 1.00 88.69 97 VAL A N 1
ATOM 782 C CA . VAL A 1 97 ? -5.256 -0.988 9.260 1.00 88.69 97 VAL A CA 1
ATOM 783 C C . VAL A 1 97 ? -4.460 -1.534 8.081 1.00 88.69 97 VAL A C 1
ATOM 785 O O . VAL A 1 97 ? -3.898 -2.624 8.182 1.00 88.69 97 VAL A O 1
ATOM 788 N N . VAL A 1 98 ? -4.304 -0.737 7.022 1.00 88.62 98 VAL A N 1
ATOM 789 C CA . VAL A 1 98 ? -3.467 -1.083 5.863 1.00 88.62 98 VAL A CA 1
ATOM 790 C C . VAL A 1 98 ? -2.031 -1.392 6.296 1.00 88.62 98 VAL A C 1
ATOM 792 O O . VAL A 1 98 ? -1.509 -2.463 5.997 1.00 88.62 98 VAL A O 1
ATOM 795 N N . LYS A 1 99 ? -1.414 -0.524 7.111 1.00 89.50 99 LYS A N 1
ATOM 796 C CA . LYS A 1 99 ? -0.072 -0.766 7.674 1.00 89.50 99 LYS A CA 1
ATOM 797 C C . LYS A 1 99 ? -0.010 -2.052 8.505 1.00 89.50 99 LYS A C 1
ATOM 799 O O . LYS A 1 99 ? 1.029 -2.704 8.530 1.00 89.50 99 LYS A O 1
ATOM 804 N N . LYS A 1 100 ? -1.079 -2.414 9.225 1.00 88.69 100 LYS A N 1
ATOM 805 C CA . LYS A 1 100 ? -1.135 -3.651 10.020 1.00 88.69 100 LYS A CA 1
ATOM 806 C C . LYS A 1 100 ? -1.146 -4.893 9.128 1.00 88.69 100 LYS A C 1
ATOM 808 O O . LYS A 1 100 ? -0.404 -5.823 9.428 1.00 88.69 100 LYS A O 1
ATOM 813 N N . ILE A 1 101 ? -1.923 -4.880 8.044 1.00 88.31 101 ILE A N 1
ATOM 814 C CA . ILE A 1 101 ? -1.941 -5.967 7.054 1.00 88.31 101 ILE A CA 1
ATOM 815 C C . ILE A 1 101 ? -0.561 -6.091 6.396 1.00 88.31 101 ILE A C 1
ATOM 817 O O . ILE A 1 101 ? 0.021 -7.169 6.416 1.00 88.31 101 ILE A O 1
ATOM 821 N N . CYS A 1 102 ? 0.018 -4.980 5.925 1.00 88.31 102 CYS A N 1
ATOM 822 C CA . CYS A 1 102 ? 1.343 -4.991 5.300 1.00 88.31 102 CYS A CA 1
ATOM 823 C C . CYS A 1 102 ? 2.425 -5.550 6.235 1.00 88.31 102 CYS A C 1
ATOM 825 O O . CYS A 1 102 ? 3.212 -6.395 5.826 1.00 88.31 102 CYS A O 1
ATOM 827 N N . ARG A 1 103 ? 2.437 -5.138 7.511 1.00 87.75 103 ARG A N 1
ATOM 828 C CA . ARG A 1 103 ? 3.400 -5.644 8.505 1.00 87.75 103 ARG A CA 1
ATOM 829 C C . ARG A 1 103 ? 3.236 -7.132 8.812 1.00 87.75 103 ARG A C 1
ATOM 831 O O . ARG A 1 103 ? 4.243 -7.777 9.076 1.00 87.75 103 ARG A O 1
ATOM 838 N N . ARG A 1 104 ? 2.007 -7.667 8.798 1.00 85.12 104 ARG A N 1
ATOM 839 C CA . ARG A 1 104 ? 1.757 -9.109 8.987 1.00 85.12 104 ARG A CA 1
ATOM 840 C C . ARG A 1 104 ? 2.418 -9.930 7.881 1.00 85.12 104 ARG A C 1
ATOM 842 O O . ARG A 1 104 ? 2.970 -10.985 8.158 1.00 85.12 104 ARG A O 1
ATOM 849 N N . ASP A 1 105 ? 2.400 -9.395 6.668 1.00 82.44 105 ASP A N 1
ATOM 850 C CA . ASP A 1 105 ? 2.861 -10.076 5.462 1.00 82.44 105 ASP A CA 1
ATOM 851 C C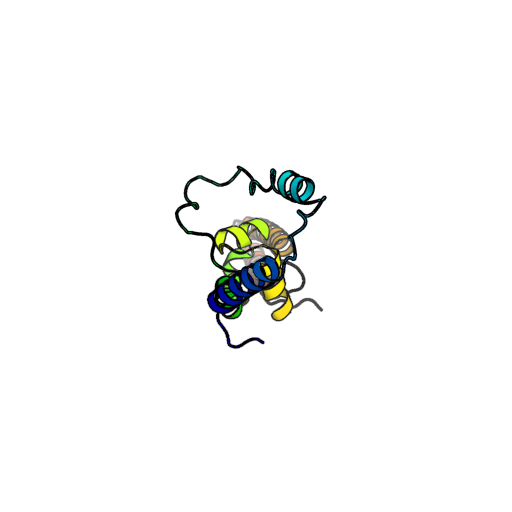 . ASP A 1 105 ? 4.313 -9.665 5.091 1.00 82.44 105 ASP A C 1
ATOM 853 O O . ASP A 1 105 ? 4.757 -9.875 3.967 1.00 82.44 105 ASP A O 1
ATOM 857 N N . GLY A 1 106 ? 5.068 -9.069 6.030 1.00 83.44 106 GLY A N 1
ATOM 858 C CA . GLY A 1 106 ? 6.498 -8.735 5.884 1.00 83.44 106 GLY A CA 1
ATOM 859 C C . GLY A 1 106 ? 6.812 -7.404 5.185 1.00 83.44 106 GLY A C 1
ATOM 860 O O . GLY A 1 106 ? 7.967 -6.985 5.111 1.00 83.44 106 GLY A O 1
ATOM 861 N N . LEU A 1 107 ? 5.800 -6.673 4.717 1.00 86.44 107 LEU A N 1
ATOM 862 C CA . LEU A 1 107 ? 5.962 -5.381 4.055 1.00 86.44 107 LEU A CA 1
ATOM 863 C C . LEU A 1 107 ? 5.948 -4.236 5.080 1.00 86.44 107 LEU A C 1
ATOM 865 O O . LEU A 1 107 ? 4.922 -3.610 5.359 1.00 86.44 107 LEU A O 1
ATOM 869 N N . HIS A 1 108 ? 7.113 -3.921 5.640 1.00 84.50 108 HIS A N 1
ATOM 870 C CA . HIS A 1 108 ? 7.238 -2.841 6.628 1.00 84.50 108 HIS A CA 1
ATOM 871 C C . HIS A 1 108 ? 7.096 -1.437 6.031 1.00 84.50 108 HIS A C 1
ATOM 873 O O . HIS A 1 108 ? 6.678 -0.506 6.727 1.00 84.50 108 HIS A O 1
ATOM 879 N N . ARG A 1 109 ? 7.429 -1.270 4.746 1.00 87.56 109 ARG A N 1
ATOM 880 C CA . ARG A 1 109 ? 7.429 0.026 4.067 1.00 87.56 109 ARG A CA 1
ATOM 881 C C . ARG A 1 109 ? 6.584 -0.017 2.804 1.00 87.56 109 ARG A C 1
ATOM 883 O O . ARG A 1 109 ? 6.748 -0.893 1.968 1.00 87.56 109 ARG A O 1
ATOM 890 N N . TRP A 1 110 ? 5.715 0.977 2.650 1.00 90.31 110 TRP A N 1
ATOM 891 C CA . TRP A 1 110 ? 4.847 1.085 1.483 1.00 90.31 110 TRP A CA 1
ATOM 892 C C . TRP A 1 110 ? 5.664 1.351 0.197 1.00 90.31 110 TRP A C 1
ATOM 894 O O . TRP A 1 110 ? 6.406 2.344 0.150 1.00 90.31 110 TRP A O 1
ATOM 904 N N . PRO A 1 111 ? 5.544 0.510 -0.849 1.00 89.19 111 PRO A N 1
ATOM 905 C CA . PRO A 1 111 ? 6.448 0.517 -2.003 1.00 89.19 111 PRO A CA 1
ATOM 906 C C . PRO A 1 111 ? 6.203 1.652 -3.011 1.00 89.19 111 PRO A C 1
ATOM 908 O O . PRO A 1 111 ? 6.997 1.808 -3.936 1.00 89.19 111 PRO A O 1
ATOM 911 N N . HIS A 1 112 ? 5.206 2.522 -2.803 1.00 91.00 112 HIS A N 1
ATOM 912 C CA . HIS A 1 112 ? 4.866 3.642 -3.701 1.00 91.00 112 HIS A CA 1
ATOM 913 C C . HIS A 1 112 ? 6.070 4.482 -4.153 1.00 91.00 112 HIS A C 1
ATOM 915 O O . HIS A 1 112 ? 6.242 4.751 -5.340 1.00 91.00 112 HIS A O 1
ATOM 921 N N . ARG A 1 113 ? 6.955 4.874 -3.224 1.00 89.25 113 ARG A N 1
ATOM 922 C CA . ARG A 1 113 ? 8.133 5.693 -3.572 1.00 89.25 113 ARG A CA 1
ATOM 923 C C . ARG A 1 113 ? 9.109 4.945 -4.484 1.00 89.25 113 ARG A C 1
ATOM 925 O O . ARG A 1 113 ? 9.682 5.546 -5.390 1.00 89.25 113 ARG A O 1
ATOM 932 N N . LYS A 1 114 ? 9.305 3.646 -4.238 1.00 89.44 114 LYS A N 1
ATOM 933 C CA . LYS A 1 114 ? 10.209 2.795 -5.021 1.00 89.44 114 LYS A CA 1
ATOM 934 C C . LYS A 1 114 ? 9.613 2.527 -6.406 1.00 89.44 114 LYS A C 1
ATOM 936 O O . LYS A 1 114 ? 10.311 2.728 -7.394 1.00 89.44 114 LYS A O 1
ATOM 941 N N . ILE A 1 115 ? 8.317 2.215 -6.474 1.00 91.12 115 ILE A N 1
ATOM 942 C CA . ILE A 1 115 ? 7.559 2.033 -7.721 1.00 91.12 115 ILE A CA 1
ATOM 943 C C . ILE A 1 115 ? 7.633 3.289 -8.591 1.00 91.12 115 ILE A C 1
ATOM 945 O O . ILE A 1 115 ? 8.008 3.199 -9.754 1.00 91.12 115 ILE A O 1
ATOM 949 N N . LYS A 1 116 ? 7.385 4.475 -8.023 1.00 91.50 116 LYS A N 1
ATOM 950 C CA . LYS A 1 116 ? 7.444 5.742 -8.769 1.00 91.50 116 LYS A CA 1
ATOM 951 C C . LYS A 1 116 ? 8.834 6.020 -9.357 1.00 91.50 116 LYS A C 1
ATOM 953 O O . LYS A 1 116 ? 8.951 6.519 -10.474 1.00 91.50 116 LYS A O 1
ATOM 958 N N . SER A 1 117 ? 9.895 5.682 -8.620 1.00 92.31 117 SER A N 1
ATOM 959 C CA . SER A 1 117 ? 11.277 5.790 -9.110 1.00 92.31 117 SER A CA 1
ATOM 960 C C . SER A 1 117 ? 11.544 4.837 -10.282 1.00 92.31 117 SER A C 1
ATOM 962 O O . SER A 1 117 ? 12.088 5.244 -11.310 1.00 92.31 117 SER A O 1
ATOM 964 N N . ILE A 1 118 ? 11.097 3.585 -10.159 1.00 91.81 118 ILE A N 1
ATOM 965 C CA . ILE A 1 118 ? 11.239 2.560 -11.199 1.00 91.81 118 ILE A CA 1
ATOM 966 C C . ILE A 1 118 ? 10.434 2.930 -12.450 1.00 91.81 118 ILE A C 1
ATOM 968 O O . ILE A 1 118 ? 10.984 2.899 -13.545 1.00 91.81 118 ILE A O 1
ATOM 972 N N . GLN A 1 119 ? 9.187 3.385 -12.308 1.00 91.94 119 GLN A N 1
ATOM 973 C CA . GLN A 1 119 ? 8.365 3.855 -13.430 1.00 91.94 119 GLN A CA 1
ATOM 974 C C . GLN A 1 119 ? 9.038 4.993 -14.205 1.00 91.94 119 GLN A C 1
ATOM 976 O O . GLN A 1 119 ? 9.006 5.008 -15.434 1.00 91.94 119 GLN A O 1
ATOM 981 N N . ARG A 1 120 ? 9.708 5.924 -13.511 1.00 93.12 120 ARG A N 1
ATOM 982 C CA . ARG A 1 120 ? 10.477 6.985 -14.176 1.00 93.12 120 ARG A CA 1
ATOM 983 C C . ARG A 1 120 ? 11.632 6.413 -15.002 1.00 93.12 120 ARG A C 1
ATOM 985 O O . ARG A 1 120 ? 11.806 6.820 -16.147 1.00 93.12 120 ARG A O 1
ATOM 992 N N . ARG A 1 121 ? 12.389 5.453 -14.455 1.00 93.12 121 ARG A N 1
ATOM 993 C CA . ARG A 1 121 ? 13.461 4.745 -15.186 1.00 93.12 121 ARG A CA 1
ATOM 994 C C . ARG A 1 121 ? 12.904 3.977 -16.389 1.00 93.12 121 ARG A C 1
ATOM 996 O O . ARG A 1 121 ? 13.469 4.075 -17.474 1.00 93.12 121 ARG A O 1
ATOM 1003 N N . MET A 1 122 ? 11.763 3.302 -16.227 1.00 92.62 122 MET A N 1
ATOM 1004 C CA . MET A 1 122 ? 11.081 2.590 -17.313 1.00 92.62 122 MET A CA 1
ATOM 1005 C C . MET A 1 122 ? 10.644 3.544 -18.421 1.00 92.62 122 MET A C 1
ATOM 1007 O O . MET A 1 122 ? 10.816 3.219 -19.589 1.00 92.62 122 MET A O 1
ATOM 1011 N N . SER A 1 123 ? 10.130 4.730 -18.084 1.00 92.88 123 SER A N 1
ATOM 1012 C CA . SER A 1 123 ? 9.748 5.742 -19.075 1.00 92.88 123 SER A CA 1
ATOM 1013 C C . SER A 1 123 ? 10.945 6.213 -19.906 1.00 92.88 123 SER A C 1
ATOM 1015 O O . SER A 1 123 ? 10.811 6.392 -21.114 1.00 92.88 123 SER A O 1
ATOM 1017 N N . VAL A 1 124 ? 12.115 6.383 -19.282 1.00 92.31 124 VAL A N 1
ATOM 1018 C CA . VAL A 1 124 ? 13.355 6.749 -19.986 1.00 92.31 124 VAL A CA 1
ATOM 1019 C C . VAL A 1 124 ? 13.818 5.614 -20.900 1.00 92.31 124 VAL A C 1
ATOM 1021 O O . VAL A 1 124 ? 14.109 5.854 -22.070 1.00 92.31 124 VAL A O 1
ATOM 1024 N N . ALA A 1 125 ? 13.845 4.376 -20.398 1.00 87.75 125 ALA A N 1
ATOM 1025 C CA . ALA A 1 125 ? 14.218 3.205 -21.193 1.00 87.75 125 ALA A CA 1
ATOM 1026 C C . ALA A 1 125 ? 13.240 2.966 -22.359 1.00 87.75 125 ALA A C 1
ATOM 1028 O O . ALA A 1 125 ? 13.665 2.689 -23.476 1.00 87.75 125 ALA A O 1
ATOM 1029 N N . SER A 1 126 ? 11.942 3.187 -22.139 1.00 88.81 126 SER A N 1
ATOM 1030 C CA . SER A 1 126 ? 10.907 3.078 -23.176 1.00 88.81 126 SER A CA 1
ATOM 1031 C C . SER A 1 126 ? 11.083 4.109 -24.290 1.00 88.81 126 SER A C 1
ATOM 1033 O O . SER A 1 126 ? 10.766 3.823 -25.440 1.00 88.81 126 SER A O 1
ATOM 1035 N N . GLY A 1 127 ? 11.630 5.291 -23.988 1.00 87.56 127 GLY A N 1
ATOM 1036 C CA . GLY A 1 127 ? 11.986 6.281 -25.008 1.00 87.56 127 GLY A CA 1
ATOM 1037 C C . GLY A 1 127 ? 13.044 5.769 -25.991 1.00 87.56 127 GLY A C 1
ATOM 1038 O O . GLY A 1 127 ? 12.958 6.055 -27.182 1.00 87.56 127 GLY A O 1
ATOM 1039 N N . ARG A 1 128 ? 13.989 4.944 -25.520 1.00 87.00 128 ARG A N 1
ATOM 1040 C CA . ARG A 1 128 ? 15.068 4.357 -26.337 1.00 87.00 128 ARG A CA 1
ATOM 1041 C C . ARG A 1 128 ? 14.584 3.242 -27.265 1.00 87.00 128 ARG A C 1
ATOM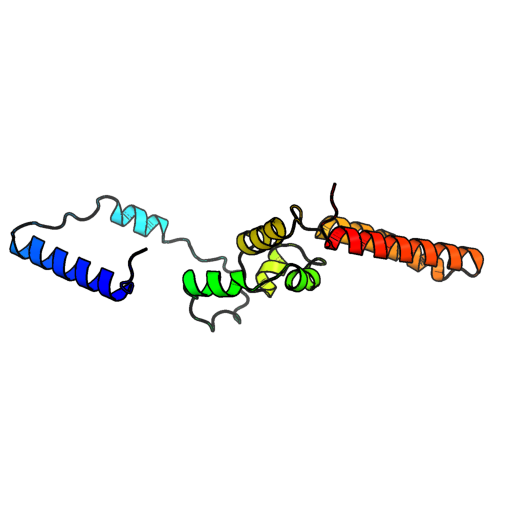 1043 O O . ARG A 1 128 ? 15.222 2.978 -28.274 1.00 87.00 128 ARG A O 1
ATOM 1050 N N . LEU A 1 129 ? 13.414 2.651 -26.999 1.00 82.50 129 LEU A N 1
ATOM 1051 C CA . LEU A 1 129 ? 12.785 1.685 -27.913 1.00 82.50 129 LEU A CA 1
ATOM 1052 C C . LEU A 1 129 ? 12.416 2.293 -29.273 1.00 82.50 129 LEU A C 1
ATOM 1054 O O . LEU A 1 129 ? 12.181 1.556 -30.228 1.00 82.50 129 LEU A O 1
ATOM 1058 N N . ARG A 1 130 ? 12.342 3.625 -29.354 1.00 82.81 130 ARG A N 1
ATOM 1059 C CA . ARG A 1 130 ? 12.074 4.365 -30.591 1.00 82.81 130 ARG A CA 1
ATOM 1060 C C . ARG A 1 130 ? 13.336 4.665 -31.406 1.00 82.81 130 ARG A C 1
ATOM 1062 O O . ARG A 1 130 ? 13.210 5.287 -32.454 1.00 82.81 130 ARG A O 1
ATOM 1069 N N . SER A 1 131 ? 14.520 4.271 -30.928 1.00 81.44 131 SER A N 1
ATOM 1070 C CA . SER A 1 131 ? 15.770 4.420 -31.679 1.00 81.44 131 SER A CA 1
ATOM 1071 C C . SER A 1 131 ? 15.771 3.523 -32.922 1.00 81.44 131 SER A C 1
ATOM 1073 O O . SER A 1 131 ? 15.146 2.458 -32.931 1.00 81.44 131 SER A O 1
ATOM 1075 N N . ASN A 1 132 ? 16.472 3.950 -33.972 1.00 82.06 132 ASN A N 1
ATOM 1076 C CA . ASN A 1 132 ? 16.619 3.176 -35.209 1.00 82.06 132 ASN A CA 1
ATOM 1077 C C . ASN A 1 132 ? 17.580 1.988 -35.037 1.00 82.06 132 ASN A C 1
ATOM 1079 O O . ASN A 1 132 ? 17.506 1.021 -35.798 1.00 82.06 132 ASN A O 1
ATOM 1083 N N . ASP A 1 133 ? 18.429 2.021 -34.010 1.00 88.81 133 ASP A N 1
ATOM 1084 C CA . ASP A 1 133 ? 19.429 0.992 -33.757 1.00 88.81 133 ASP A CA 1
ATOM 1085 C C . ASP A 1 133 ? 18.801 -0.255 -33.119 1.00 88.81 133 ASP A C 1
ATOM 1087 O O . ASP A 1 133 ? 18.156 -0.214 -32.067 1.00 88.81 133 ASP A O 1
ATOM 1091 N N . ALA A 1 134 ? 18.968 -1.409 -33.769 1.00 88.06 134 ALA A N 1
ATOM 1092 C CA . ALA A 1 134 ? 18.404 -2.676 -33.297 1.00 88.06 134 ALA A CA 1
ATOM 1093 C C . ALA A 1 134 ? 18.984 -3.108 -31.939 1.00 88.06 134 ALA A C 1
ATOM 1095 O O . ALA A 1 134 ? 18.253 -3.611 -31.085 1.00 88.06 134 ALA A O 1
ATOM 1096 N N . GLU A 1 135 ? 20.275 -2.863 -31.727 1.00 87.44 135 GLU A N 1
ATOM 1097 C CA . GLU A 1 135 ? 20.981 -3.207 -30.494 1.00 87.44 135 GLU A CA 1
ATOM 1098 C C . GLU A 1 135 ? 20.545 -2.321 -29.317 1.00 87.44 135 GLU A C 1
ATOM 1100 O O . GLU A 1 135 ? 20.287 -2.821 -28.222 1.00 87.44 135 GLU A O 1
ATOM 1105 N N . GLU A 1 136 ? 20.335 -1.019 -29.547 1.00 85.19 136 GLU A N 1
ATOM 1106 C CA . GLU A 1 136 ? 19.804 -0.114 -28.520 1.00 85.19 136 GLU A CA 1
ATOM 1107 C C . GLU A 1 136 ? 18.391 -0.504 -28.079 1.00 85.19 136 GLU A C 1
ATOM 1109 O O . GLU A 1 136 ? 18.073 -0.445 -26.887 1.00 85.19 136 GLU A O 1
ATOM 1114 N N . ARG A 1 137 ? 17.549 -0.957 -29.016 1.00 87.06 137 ARG A N 1
ATOM 1115 C CA . ARG A 1 137 ? 16.207 -1.460 -28.699 1.00 87.06 137 ARG A CA 1
ATOM 1116 C C . ARG A 1 137 ? 16.263 -2.744 -27.874 1.00 87.06 137 ARG A C 1
ATOM 1118 O O . ARG A 1 137 ? 15.516 -2.851 -26.903 1.00 87.06 137 ARG A O 1
ATOM 1125 N N . ALA A 1 138 ? 17.152 -3.680 -28.209 1.00 89.31 138 ALA A N 1
ATOM 1126 C CA . ALA A 1 138 ? 17.347 -4.906 -27.432 1.00 89.31 138 ALA A CA 1
ATOM 1127 C C . ALA A 1 138 ? 17.829 -4.595 -26.002 1.00 89.31 138 ALA A C 1
ATOM 1129 O O . ALA A 1 138 ? 17.252 -5.077 -25.026 1.00 89.31 138 ALA A O 1
ATOM 1130 N N . ASN A 1 139 ? 18.805 -3.696 -25.861 1.00 89.00 139 ASN A N 1
ATOM 1131 C CA . ASN A 1 139 ? 19.307 -3.250 -24.559 1.00 89.00 139 ASN A CA 1
ATOM 1132 C C . ASN A 1 139 ? 18.222 -2.543 -23.731 1.00 89.00 139 ASN A C 1
ATOM 1134 O O . ASN A 1 139 ? 18.092 -2.776 -22.526 1.00 89.00 139 ASN A O 1
ATOM 1138 N N . ALA A 1 140 ? 17.407 -1.702 -24.370 1.00 90.00 140 ALA A N 1
ATOM 1139 C CA . ALA A 1 140 ? 16.283 -1.039 -23.720 1.00 90.00 140 ALA A CA 1
ATOM 1140 C C . ALA A 1 140 ? 15.210 -2.035 -23.243 1.00 90.00 140 ALA A C 1
ATOM 1142 O O . ALA A 1 140 ? 14.672 -1.853 -22.151 1.00 90.00 140 ALA A O 1
ATOM 1143 N N . GLN A 1 141 ? 14.926 -3.099 -24.004 1.00 92.00 141 GLN A N 1
ATOM 1144 C CA . GLN A 1 141 ? 14.003 -4.164 -23.588 1.00 92.00 141 GLN A CA 1
ATOM 1145 C C . GLN A 1 141 ? 14.515 -4.916 -22.354 1.00 92.00 141 GLN A C 1
ATOM 1147 O O . GLN A 1 141 ? 13.751 -5.106 -21.407 1.00 92.00 141 GLN A O 1
ATOM 1152 N N . ILE A 1 142 ? 15.803 -5.274 -22.326 1.00 92.88 142 ILE A N 1
ATOM 1153 C CA . ILE A 1 142 ? 16.427 -5.959 -21.183 1.00 92.88 142 ILE A CA 1
ATOM 1154 C C . ILE A 1 142 ? 16.351 -5.089 -19.920 1.00 92.88 142 ILE A C 1
ATOM 1156 O O . ILE A 1 142 ? 15.962 -5.571 -18.855 1.00 92.88 142 ILE A O 1
ATOM 1160 N N . GLU A 1 143 ? 16.662 -3.791 -20.021 1.00 92.38 143 GLU A N 1
ATOM 1161 C CA . GLU A 1 143 ? 16.562 -2.883 -18.869 1.00 92.38 143 GLU A CA 1
ATOM 1162 C C . GLU A 1 143 ? 15.107 -2.724 -18.400 1.00 92.38 143 GLU A C 1
ATOM 1164 O O . GLU A 1 143 ? 14.854 -2.704 -17.197 1.00 92.38 143 GLU A O 1
ATOM 1169 N N . ILE A 1 144 ? 14.129 -2.663 -19.311 1.00 92.94 144 ILE A N 1
ATOM 1170 C CA . ILE A 1 144 ? 12.704 -2.616 -18.940 1.00 92.94 144 ILE A CA 1
ATOM 1171 C C . ILE A 1 144 ? 12.284 -3.887 -18.198 1.00 92.94 144 ILE A C 1
ATOM 1173 O O . ILE A 1 144 ? 11.618 -3.780 -17.167 1.00 92.94 144 ILE A O 1
ATOM 1177 N N . GLN A 1 145 ? 12.691 -5.066 -18.672 1.00 94.56 145 GLN A N 1
ATOM 1178 C CA . GLN A 1 145 ? 12.395 -6.335 -18.005 1.00 94.56 145 GLN A CA 1
ATOM 1179 C C . GLN A 1 145 ? 12.993 -6.367 -16.592 1.00 94.56 145 GLN A C 1
ATOM 1181 O O . GLN A 1 145 ? 12.286 -6.634 -15.618 1.00 94.56 145 GLN A O 1
ATOM 1186 N N . ARG A 1 146 ? 14.264 -5.979 -16.450 1.00 94.31 146 ARG A N 1
ATOM 1187 C CA . ARG A 1 146 ? 14.940 -5.874 -15.150 1.00 94.31 146 ARG A CA 1
ATOM 1188 C C . ARG A 1 146 ? 14.220 -4.917 -14.194 1.00 94.31 146 ARG A C 1
ATOM 1190 O O . ARG A 1 146 ? 14.082 -5.199 -13.005 1.00 94.31 146 ARG A O 1
ATOM 1197 N N . LEU A 1 147 ? 13.757 -3.774 -14.699 1.00 92.56 147 LEU A N 1
ATOM 1198 C CA . LEU A 1 147 ? 12.997 -2.796 -13.918 1.00 92.56 147 LEU A CA 1
ATOM 1199 C C . LEU A 1 147 ? 11.644 -3.350 -13.455 1.00 92.56 147 LEU A C 1
ATOM 1201 O O . LEU A 1 147 ? 11.228 -3.074 -12.329 1.00 92.56 147 LEU A O 1
ATOM 1205 N N . GLN A 1 148 ? 10.961 -4.138 -14.288 1.00 90.81 148 GLN A N 1
ATOM 1206 C CA . GLN A 1 148 ? 9.710 -4.803 -13.913 1.00 90.81 148 GLN A CA 1
ATOM 1207 C C . GLN A 1 148 ? 9.930 -5.843 -12.810 1.00 90.81 148 GLN A C 1
ATOM 1209 O O . GLN A 1 148 ? 9.148 -5.889 -11.859 1.00 90.81 148 GLN A O 1
ATOM 1214 N N . GLU A 1 149 ? 11.010 -6.620 -12.886 1.00 90.94 149 GLU A N 1
ATOM 1215 C CA . GLU A 1 149 ? 11.402 -7.560 -11.830 1.00 90.94 149 GLU A CA 1
ATOM 1216 C C . GLU A 1 149 ? 11.729 -6.830 -10.518 1.00 90.94 149 GLU A C 1
ATOM 1218 O O . GLU A 1 149 ? 11.255 -7.230 -9.453 1.00 90.94 149 GLU A O 1
ATOM 1223 N N . GLU A 1 150 ? 12.451 -5.704 -10.579 1.00 89.56 150 GLU A N 1
ATOM 1224 C CA . GLU A 1 150 ? 12.732 -4.862 -9.405 1.00 89.56 150 GLU A CA 1
ATOM 1225 C C . GLU A 1 150 ? 11.435 -4.309 -8.784 1.00 89.56 150 GLU A C 1
ATOM 1227 O O . GLU A 1 150 ? 11.291 -4.255 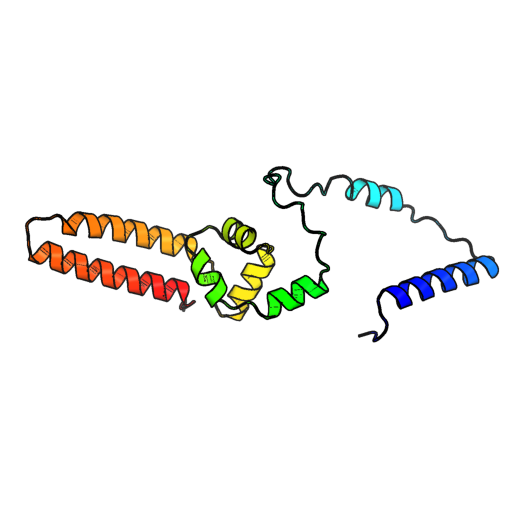-7.558 1.00 89.56 150 GLU A O 1
ATOM 1232 N N . MET A 1 151 ? 10.464 -3.924 -9.618 1.00 87.75 151 MET A N 1
ATOM 1233 C CA . MET A 1 151 ? 9.150 -3.460 -9.169 1.00 87.75 151 MET A CA 1
ATOM 1234 C C . MET A 1 151 ? 8.368 -4.583 -8.484 1.00 87.75 151 MET A C 1
ATOM 1236 O O . MET A 1 151 ? 7.809 -4.369 -7.408 1.00 87.75 151 MET A O 1
ATOM 1240 N N . ALA A 1 152 ? 8.357 -5.781 -9.073 1.00 87.38 152 ALA A N 1
ATOM 1241 C CA . ALA A 1 152 ? 7.703 -6.953 -8.502 1.00 87.38 152 ALA A CA 1
ATOM 1242 C C . ALA A 1 152 ? 8.331 -7.351 -7.157 1.00 87.38 152 ALA A C 1
ATOM 1244 O O . ALA A 1 152 ? 7.606 -7.586 -6.189 1.00 87.38 152 ALA A O 1
ATOM 1245 N N . ALA A 1 153 ? 9.663 -7.331 -7.056 1.00 87.00 153 ALA A N 1
ATOM 1246 C CA . ALA A 1 153 ? 10.386 -7.596 -5.813 1.00 87.00 153 ALA A CA 1
ATOM 1247 C C . ALA A 1 153 ? 10.045 -6.575 -4.713 1.00 87.00 153 ALA A C 1
ATOM 1249 O O . ALA A 1 153 ? 9.816 -6.955 -3.562 1.00 87.00 153 ALA A O 1
ATOM 1250 N N . ALA A 1 154 ? 9.933 -5.289 -5.066 1.00 84.31 154 ALA A N 1
ATOM 1251 C CA . ALA A 1 154 ? 9.526 -4.242 -4.129 1.00 84.31 154 ALA A CA 1
ATOM 1252 C C . ALA A 1 154 ? 8.086 -4.434 -3.614 1.00 84.31 154 ALA A C 1
ATOM 1254 O O . ALA A 1 154 ? 7.803 -4.137 -2.453 1.00 84.31 154 ALA A O 1
ATOM 1255 N N . CYS A 1 155 ? 7.180 -4.940 -4.455 1.00 80.50 155 CYS A N 1
ATOM 1256 C CA . CYS A 1 155 ? 5.806 -5.272 -4.071 1.00 80.50 155 CYS A CA 1
ATOM 1257 C C . CYS A 1 155 ? 5.717 -6.553 -3.224 1.00 80.50 155 CYS A C 1
ATOM 1259 O O . CYS A 1 155 ? 4.840 -6.654 -2.371 1.00 80.50 155 CYS A O 1
ATOM 1261 N N . ALA A 1 156 ? 6.624 -7.511 -3.426 1.00 77.19 156 ALA A N 1
ATOM 1262 C CA . ALA A 1 156 ? 6.648 -8.790 -2.716 1.00 77.19 156 ALA A CA 1
ATOM 1263 C C . ALA A 1 156 ? 7.187 -8.704 -1.273 1.00 77.19 156 ALA A C 1
ATOM 1265 O O . ALA A 1 156 ? 7.239 -9.717 -0.584 1.00 77.19 156 ALA A O 1
ATOM 1266 N N . GLY A 1 157 ? 7.601 -7.522 -0.804 1.00 65.12 157 GLY A N 1
ATOM 1267 C CA . GLY A 1 157 ? 8.129 -7.357 0.555 1.00 65.12 157 GLY A CA 1
ATOM 1268 C C . GLY A 1 157 ? 9.552 -7.889 0.744 1.00 65.12 157 GLY A C 1
ATOM 1269 O O . GLY A 1 157 ? 10.016 -7.985 1.876 1.00 65.12 157 GLY A O 1
ATOM 1270 N N . LEU A 1 158 ? 10.275 -8.183 -0.344 1.00 54.03 158 LEU A N 1
ATOM 1271 C CA . LEU A 1 158 ? 11.697 -8.533 -0.315 1.00 54.03 158 LEU A CA 1
ATOM 1272 C C . LEU A 1 158 ? 12.536 -7.282 -0.034 1.00 54.03 158 LEU A C 1
ATOM 1274 O O . LEU A 1 158 ? 13.141 -6.680 -0.919 1.00 54.03 158 LEU A O 1
ATOM 1278 N N . THR A 1 159 ? 12.573 -6.890 1.232 1.00 50.00 159 THR A N 1
ATOM 1279 C CA . THR A 1 159 ? 13.581 -5.964 1.747 1.00 50.00 159 THR A CA 1
ATOM 1280 C C . THR A 1 159 ? 14.344 -6.697 2.839 1.00 50.00 159 THR A C 1
ATOM 1282 O O . THR A 1 159 ? 13.765 -7.015 3.873 1.00 50.00 159 THR A O 1
ATOM 1285 N N . ARG A 1 160 ? 15.603 -7.029 2.518 1.00 40.03 160 ARG A N 1
ATOM 1286 C CA . ARG A 1 160 ? 16.634 -7.525 3.443 1.00 40.03 160 ARG A CA 1
ATOM 1287 C C . ARG A 1 160 ? 16.769 -6.633 4.671 1.00 40.03 160 ARG A C 1
ATOM 1289 O O . ARG A 1 160 ? 16.616 -5.401 4.505 1.00 40.03 160 ARG A O 1
#

Sequence (160 aa):
FCKKSIENVKEYLVQYCEERKQAGFMMLPDPLSDFYEAVCVGLVLDDNLTTDDYSQPPMTNSVQRERTGKLTLRDLMIYFHLPIEEAARRMKLCPTVVKKICRRDGLHRWPHRKIKSIQRRMSVASGRLRSNDAEERANAQIEIQRLQEEMAAACAGLTR

Radius of gyration: 26.66 Å; chains: 1; bounding box: 54×34×84 Å

pLDDT: mean 79.88, std 14.47, range [40.03, 94.56]

Foldseek 3Di:
DDPDDPVVVVVVVVVVVVVCVVVVDDDDPDPCPVVVVVVVVPPPPDPPPPPPPPPDDPDDPVVVCVVLVPDALVLQLVVLLDPLCVSCVVVVHDSVSVCVRCVVQQNNDRCNVVLVVLVVVLVVLVVQCPDPDPVSVVVSVVSNVVSVVVSVCSSNNPDD

Organism: Citrus sinensis (NCBI:txid2711)